Protein AF-E2ANT1-F1 (afdb_monomer)

Organism: Camponotus floridanus (NCBI:txid104421)

pLDDT: mean 95.02, std 5.05, range [65.44, 98.5]

Sequence (68 aa):
VAKLHELRYELLPHPPYSPDLAPCDFFLFPNMKKWLAGKKFSSNEEVIAETEAYFGEFDKSYFLEGLK

Foldseek 3Di:
DVVCVVVVHDDDDDDPPPLVPPLCNPPVVVVVCVQCPPDDDPDVVVVVVSVVVVVVVDDPVSSVVSVD

Solvent-accessible surface area (backbone atoms only — not comparable to full-atom values): 4350 Å² total; per-residue (Å²): 108,72,67,42,59,75,70,68,52,84,82,78,92,72,71,85,94,46,51,85,78,34,45,58,60,63,39,50,49,56,53,48,48,61,73,50,58,91,69,82,71,94,48,69,65,56,51,49,54,53,52,51,48,57,61,68,72,52,60,71,68,62,60,48,61,53,70,110

InterPro domains:
  IPR036397 Ribonuclease H superfamily [G3DSA:3.30.420.10] (1-68)
  IPR052709 Transposase-Methyltransferase Hybrid [PTHR46060] (2-67)

Mean predicted aligned error: 3.6 Å

Nearest PDB structures (foldseek):
  3k9j-assembly2_A  TM=9.643E-01  e=7.327E-04  Homo sapiens
  3k9j-assembly3_B  TM=9.681E-01  e=1.431E-03  Homo sapiens
  2kiw-assembly1_A  TM=3.795E-01  e=8.096E+00  Staphylococcus haemolyticus JCSC1435

Radius of gyration: 15.51 Å; Cα contacts (8 Å, |Δi|>4): 23; chains: 1; bounding box: 38×27×34 Å

Structure (mmCIF, N/CA/C/O backbone):
data_AF-E2ANT1-F1
#
_entry.id   AF-E2ANT1-F1
#
loop_
_atom_site.group_PDB
_atom_site.id
_atom_site.type_symbol
_atom_site.label_atom_id
_atom_site.label_alt_id
_atom_site.label_comp_id
_atom_site.label_asym_id
_atom_site.label_entity_id
_atom_site.label_seq_id
_atom_site.pdbx_PDB_ins_code
_atom_site.Cartn_x
_atom_site.Cartn_y
_atom_site.Cartn_z
_atom_site.occupancy
_atom_site.B_iso_or_equiv
_atom_site.auth_seq_id
_atom_site.auth_comp_id
_atom_site.auth_asym_id
_atom_site.auth_atom_id
_atom_site.pdbx_PDB_model_num
ATOM 1 N N . VAL A 1 1 ? 11.953 12.183 -13.140 1.00 65.44 1 VAL A N 1
ATOM 2 C CA . VAL A 1 1 ? 13.052 11.319 -13.647 1.00 65.44 1 VAL A CA 1
ATOM 3 C C . VAL A 1 1 ? 14.396 11.642 -13.003 1.00 65.44 1 VAL A C 1
ATOM 5 O O . VAL A 1 1 ? 15.036 10.710 -12.542 1.00 65.44 1 VAL A O 1
ATOM 8 N N . ALA A 1 2 ? 14.789 12.921 -12.881 1.00 82.44 2 ALA A N 1
ATOM 9 C CA . ALA A 1 2 ? 16.068 13.317 -12.267 1.00 82.44 2 ALA A CA 1
ATOM 10 C C . ALA A 1 2 ? 16.349 12.621 -10.920 1.00 82.44 2 ALA A C 1
ATOM 12 O O . ALA A 1 2 ? 17.397 12.004 -10.759 1.00 82.44 2 ALA A O 1
ATOM 13 N N . LYS A 1 3 ? 15.364 12.588 -10.008 1.00 93.25 3 LYS A N 1
ATOM 14 C CA . LYS A 1 3 ? 15.553 11.950 -8.698 1.00 93.25 3 LYS A CA 1
ATOM 15 C C . LYS A 1 3 ? 15.708 10.424 -8.743 1.00 93.25 3 LYS A C 1
ATOM 17 O O . LYS A 1 3 ? 16.479 9.876 -7.966 1.00 93.25 3 LYS A O 1
ATOM 22 N N . LEU A 1 4 ? 15.011 9.741 -9.656 1.00 94.06 4 LEU A N 1
ATOM 23 C CA . LEU A 1 4 ? 15.135 8.286 -9.835 1.00 94.06 4 LEU A CA 1
ATOM 24 C C . LEU A 1 4 ? 16.539 7.920 -10.325 1.00 94.06 4 LEU A C 1
ATOM 26 O O . LEU A 1 4 ? 17.147 6.986 -9.813 1.00 94.06 4 LEU A O 1
ATOM 30 N N . HIS A 1 5 ? 17.069 8.719 -11.254 1.00 90.62 5 HIS A N 1
ATOM 31 C CA . HIS A 1 5 ? 18.417 8.550 -11.781 1.00 90.62 5 HIS A CA 1
ATOM 32 C C . HIS A 1 5 ? 19.496 8.850 -10.726 1.00 90.62 5 HIS A C 1
ATOM 34 O O . HIS A 1 5 ? 20.441 8.081 -10.584 1.00 90.62 5 HIS A O 1
ATOM 40 N N . GLU A 1 6 ? 19.337 9.916 -9.930 1.00 95.81 6 GLU A N 1
ATOM 41 C CA . GLU A 1 6 ? 20.227 10.214 -8.792 1.00 95.81 6 GLU A CA 1
ATOM 42 C C . GLU A 1 6 ? 20.292 9.063 -7.780 1.00 95.81 6 GLU A C 1
ATOM 44 O O . GLU A 1 6 ? 21.364 8.735 -7.276 1.00 95.81 6 GLU A O 1
ATOM 49 N N . LEU A 1 7 ? 19.143 8.445 -7.497 1.00 96.31 7 LEU A N 1
ATOM 50 C CA . LEU A 1 7 ? 19.019 7.328 -6.561 1.00 96.31 7 LEU A CA 1
ATOM 51 C C . LEU A 1 7 ? 19.339 5.964 -7.195 1.00 96.31 7 LEU A C 1
ATOM 53 O O . LEU A 1 7 ? 19.297 4.956 -6.496 1.00 96.31 7 LEU A O 1
ATOM 57 N N . ARG A 1 8 ? 19.689 5.931 -8.490 1.00 95.44 8 ARG A N 1
ATOM 58 C CA . ARG A 1 8 ? 20.014 4.720 -9.2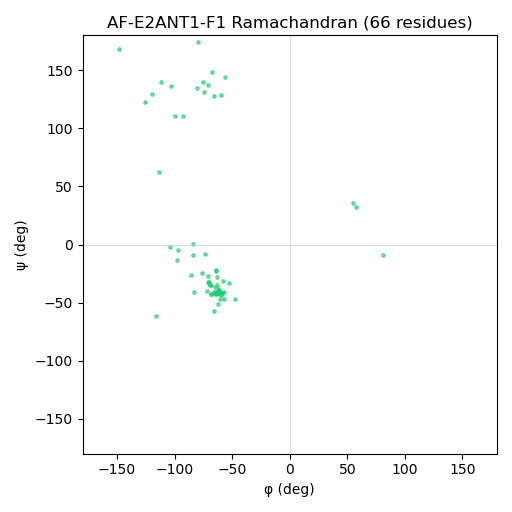65 1.00 95.44 8 ARG A CA 1
ATOM 59 C C . ARG A 1 8 ? 18.894 3.674 -9.295 1.00 95.44 8 ARG A C 1
ATOM 61 O O . ARG A 1 8 ? 19.172 2.480 -9.374 1.00 95.44 8 ARG A O 1
ATOM 68 N N . TYR A 1 9 ? 17.639 4.115 -9.254 1.00 95.81 9 TYR A N 1
ATOM 69 C CA . TYR A 1 9 ? 16.503 3.228 -9.483 1.00 95.81 9 TYR A CA 1
ATOM 70 C C . TYR A 1 9 ? 16.293 3.003 -10.977 1.00 95.81 9 TYR A C 1
ATOM 72 O O . TYR A 1 9 ? 16.279 3.951 -11.768 1.00 95.81 9 TYR A O 1
ATOM 80 N N . GLU A 1 10 ? 16.081 1.745 -11.347 1.00 94.69 10 GLU A N 1
ATOM 81 C CA . GLU A 1 10 ? 15.606 1.379 -12.673 1.00 94.69 10 GLU A CA 1
ATOM 82 C C . GLU A 1 10 ? 14.113 1.702 -12.796 1.00 94.69 10 GLU A C 1
ATOM 84 O O . GLU A 1 10 ? 13.314 1.370 -11.918 1.00 94.69 10 GLU A O 1
ATOM 89 N N . LEU A 1 11 ? 13.734 2.372 -13.886 1.00 92.94 11 LEU A N 1
ATOM 90 C CA . LEU A 1 11 ? 12.336 2.626 -14.208 1.00 92.94 11 LEU A CA 1
ATOM 91 C C . LEU A 1 11 ? 11.827 1.509 -15.118 1.00 92.94 11 LEU A C 1
ATOM 93 O O . LEU A 1 11 ? 12.214 1.441 -16.284 1.00 92.94 11 LEU A O 1
ATOM 97 N N . LEU A 1 12 ? 10.935 0.669 -14.596 1.00 92.75 12 LEU A N 1
ATOM 98 C CA . LEU A 1 12 ? 10.282 -0.361 -15.398 1.00 92.75 12 LEU A CA 1
ATOM 99 C C . LEU A 1 12 ? 9.276 0.274 -16.376 1.00 92.75 12 LEU A C 1
ATOM 101 O O . LEU A 1 12 ? 8.534 1.182 -15.983 1.00 92.75 12 LEU A O 1
ATOM 105 N N . PRO A 1 13 ? 9.225 -0.179 -17.642 1.00 94.25 13 PRO A N 1
ATOM 106 C CA . PRO A 1 13 ? 8.233 0.300 -18.594 1.00 94.25 13 PRO A CA 1
ATOM 107 C C . PRO A 1 13 ? 6.831 -0.122 -18.141 1.00 94.25 13 PRO A C 1
ATOM 109 O O . PRO A 1 13 ? 6.581 -1.299 -17.891 1.00 94.25 13 PRO A O 1
ATOM 112 N N . HIS A 1 14 ? 5.906 0.836 -18.066 1.00 93.75 14 HIS A N 1
ATOM 113 C CA . HIS A 1 14 ? 4.502 0.580 -17.756 1.00 93.75 14 HIS A CA 1
ATOM 114 C C . HIS A 1 14 ? 3.616 1.186 -18.854 1.00 93.75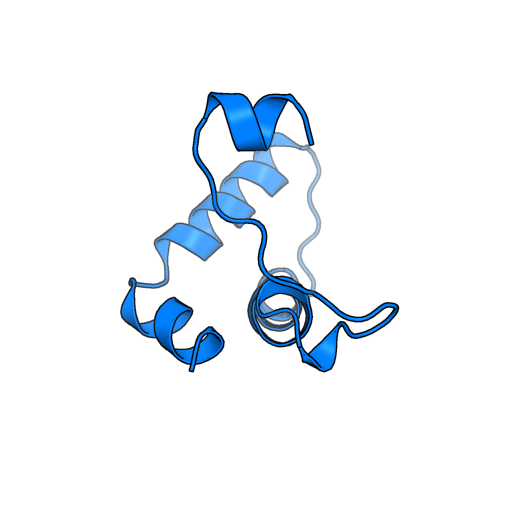 14 HIS A C 1
ATOM 116 O O . HIS A 1 14 ? 3.735 2.386 -19.131 1.00 93.75 14 HIS A O 1
ATOM 122 N N . PRO A 1 15 ? 2.767 0.388 -19.522 1.00 96.00 15 PRO A N 1
ATOM 123 C CA . PRO A 1 15 ? 1.886 0.901 -20.561 1.00 96.00 15 PRO A CA 1
ATOM 124 C C . PRO A 1 15 ? 0.813 1.841 -19.978 1.00 96.00 15 PRO A C 1
ATOM 126 O O . PRO A 1 15 ? 0.375 1.664 -18.840 1.00 96.00 15 PRO A O 1
ATOM 129 N N . PRO A 1 16 ? 0.362 2.854 -20.741 1.00 96.81 16 PRO A N 1
ATOM 130 C CA . PRO A 1 16 ? -0.733 3.719 -20.312 1.00 96.81 16 PRO A CA 1
ATOM 131 C C . PRO A 1 16 ? -2.006 2.926 -19.981 1.00 96.81 16 PRO A C 1
ATOM 133 O O . PRO A 1 16 ? -2.329 1.953 -20.659 1.00 96.81 16 PRO A O 1
ATOM 136 N N . TYR A 1 17 ? -2.752 3.383 -18.970 1.00 94.31 17 TYR A N 1
ATOM 137 C CA . TYR A 1 17 ? -4.073 2.853 -18.594 1.00 94.31 17 TYR A CA 1
ATOM 138 C C . TYR A 1 17 ? -4.119 1.342 -18.323 1.00 94.31 17 TYR A C 1
ATOM 140 O O . TYR A 1 17 ? -5.124 0.706 -18.630 1.00 94.31 17 TYR A O 1
ATOM 148 N N . SER A 1 18 ? -3.058 0.773 -17.745 1.00 95.69 18 SER A N 1
ATOM 149 C CA . SER A 1 18 ? -2.959 -0.671 -17.480 1.00 95.69 18 SER A CA 1
ATOM 150 C C . SER A 1 18 ? -2.956 -1.002 -15.977 1.00 95.69 18 SER A C 1
ATOM 152 O O . SER A 1 18 ? -1.967 -1.525 -15.460 1.00 95.69 18 SER A O 1
ATOM 154 N N . PRO A 1 19 ? -4.039 -0.684 -15.237 1.00 94.62 19 PRO A N 1
ATOM 155 C CA . PRO A 1 19 ? -4.133 -0.990 -13.806 1.00 94.62 19 PRO A CA 1
ATOM 156 C C . PRO A 1 19 ? -4.119 -2.502 -13.529 1.00 94.62 19 PRO A C 1
ATOM 158 O O . PRO A 1 19 ? -3.732 -2.934 -12.450 1.00 94.62 19 PRO A O 1
ATOM 161 N N . ASP A 1 20 ? -4.497 -3.320 -14.511 1.00 94.44 20 ASP A N 1
ATOM 162 C CA . ASP A 1 20 ? -4.390 -4.780 -14.484 1.00 94.44 20 ASP A CA 1
ATOM 163 C C . ASP A 1 20 ? -2.940 -5.278 -14.416 1.00 94.44 20 ASP A C 1
ATOM 165 O O . ASP A 1 20 ? -2.699 -6.383 -13.942 1.00 94.44 20 ASP A O 1
ATOM 169 N N . LEU A 1 21 ? -1.972 -4.455 -14.828 1.00 93.75 21 LEU A N 1
ATOM 170 C CA . LEU A 1 21 ? -0.542 -4.762 -14.744 1.00 93.75 21 LEU A CA 1
ATOM 171 C C . LEU A 1 21 ? 0.133 -4.160 -13.508 1.00 93.75 21 LEU A C 1
ATOM 173 O O . LEU A 1 21 ? 1.323 -4.385 -13.296 1.00 93.75 21 LEU A O 1
ATOM 177 N N . ALA A 1 22 ? -0.583 -3.364 -12.714 1.00 95.31 22 ALA A N 1
ATOM 178 C CA . ALA A 1 22 ? -0.044 -2.715 -11.528 1.00 95.31 22 ALA A CA 1
ATOM 179 C C . ALA A 1 22 ? -0.451 -3.498 -10.264 1.00 95.31 22 ALA A C 1
ATOM 181 O O . ALA A 1 22 ? -1.618 -3.442 -9.872 1.00 95.31 22 ALA A O 1
ATOM 182 N N . PRO A 1 23 ? 0.485 -4.171 -9.562 1.00 95.44 23 PRO A N 1
ATOM 183 C CA . PRO A 1 23 ? 0.187 -4.952 -8.352 1.00 95.44 23 PRO A CA 1
ATOM 184 C C . PRO A 1 23 ? -0.573 -4.180 -7.274 1.00 95.44 23 PRO A C 1
ATOM 186 O O . PRO A 1 23 ? -1.420 -4.727 -6.564 1.00 95.44 23 PRO A O 1
ATOM 189 N N . CYS A 1 24 ? -0.313 -2.876 -7.165 1.00 95.69 24 CYS A N 1
ATOM 190 C CA . CYS A 1 24 ? -1.052 -2.020 -6.249 1.00 95.69 24 CYS A CA 1
ATOM 191 C C . CYS A 1 24 ? -2.546 -1.947 -6.604 1.00 95.69 24 CYS A C 1
ATOM 193 O O . CYS A 1 24 ? -3.390 -2.028 -5.712 1.00 95.69 24 CYS A O 1
ATO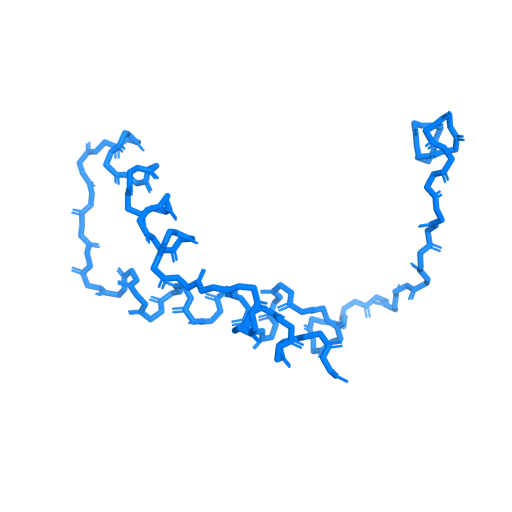M 195 N N . ASP A 1 25 ? -2.874 -1.835 -7.891 1.00 96.56 25 ASP A N 1
ATOM 196 C CA . ASP A 1 25 ? -4.236 -1.614 -8.371 1.00 96.56 25 ASP A CA 1
ATOM 197 C C . ASP A 1 25 ? -5.047 -2.908 -8.481 1.00 96.56 25 ASP A C 1
ATOM 199 O O . ASP A 1 25 ? -6.215 -2.913 -8.085 1.00 96.56 25 ASP A O 1
ATOM 203 N N . PHE A 1 26 ? -4.458 -4.011 -8.961 1.00 94.50 26 PHE A N 1
ATOM 204 C CA . PHE A 1 26 ? -5.193 -5.275 -9.105 1.00 94.50 26 PHE A CA 1
ATOM 205 C C . PHE A 1 26 ? -5.217 -6.133 -7.829 1.00 94.50 26 PHE A C 1
ATOM 207 O O . PHE A 1 26 ? -6.155 -6.911 -7.647 1.00 94.50 26 PHE A O 1
ATOM 214 N N . PHE A 1 27 ? -4.228 -6.000 -6.934 1.00 96.12 27 PHE A N 1
ATOM 215 C CA . PHE A 1 27 ? -4.107 -6.842 -5.735 1.00 96.12 27 PHE A CA 1
ATOM 216 C C . PHE A 1 27 ? -4.236 -6.050 -4.428 1.00 96.12 27 PHE A C 1
ATOM 218 O O . PHE A 1 27 ? -5.162 -6.292 -3.648 1.00 96.12 27 PHE A O 1
ATOM 225 N N . LEU A 1 28 ? -3.343 -5.086 -4.174 1.00 96.94 28 LEU A N 1
ATOM 226 C CA . LEU A 1 28 ? -3.243 -4.437 -2.859 1.00 96.94 28 LEU A CA 1
ATOM 227 C C . LEU A 1 28 ? -4.496 -3.626 -2.506 1.00 96.94 28 LEU A C 1
ATOM 229 O O . LEU A 1 28 ? -5.122 -3.863 -1.470 1.00 96.94 28 LEU A O 1
ATOM 233 N N . PHE A 1 29 ? -4.874 -2.664 -3.353 1.00 96.44 29 PHE A N 1
ATOM 234 C CA . PHE A 1 29 ? -5.988 -1.763 -3.072 1.00 96.44 29 PHE A CA 1
ATOM 235 C C . PHE A 1 29 ? -7.341 -2.477 -3.013 1.00 96.44 29 PHE A C 1
ATOM 237 O O . PHE A 1 29 ? -8.117 -2.152 -2.113 1.00 96.44 29 PHE A O 1
ATOM 244 N N . PRO A 1 30 ? -7.671 -3.449 -3.884 1.00 96.94 30 PRO A N 1
ATOM 245 C CA . PRO A 1 30 ? -8.910 -4.208 -3.753 1.00 96.94 30 PRO A CA 1
ATOM 246 C C . PRO A 1 30 ? -9.020 -4.954 -2.420 1.00 96.94 30 PRO A C 1
ATOM 248 O O . PRO A 1 30 ? -10.079 -4.919 -1.793 1.00 96.94 30 PRO A O 1
ATOM 251 N N . ASN A 1 31 ? -7.942 -5.589 -1.953 1.00 97.12 31 ASN A N 1
ATOM 252 C CA . ASN A 1 31 ? -7.958 -6.320 -0.685 1.00 97.12 31 ASN A CA 1
ATOM 253 C C . ASN A 1 31 ? -8.007 -5.380 0.527 1.00 97.12 31 ASN A C 1
ATOM 255 O O . ASN A 1 31 ? -8.806 -5.598 1.438 1.00 97.12 31 ASN A O 1
ATOM 259 N N . MET A 1 32 ? -7.278 -4.264 0.489 1.00 97.50 32 MET A N 1
ATOM 260 C CA . MET A 1 32 ? -7.371 -3.233 1.525 1.00 97.50 32 MET A CA 1
ATOM 261 C C . MET A 1 32 ? -8.754 -2.566 1.559 1.00 97.50 32 MET A C 1
ATOM 263 O O . MET A 1 32 ? -9.295 -2.311 2.630 1.00 97.50 32 MET A O 1
ATOM 267 N N . LYS A 1 33 ? -9.404 -2.345 0.409 1.00 97.19 33 LYS A N 1
ATOM 268 C CA . LYS A 1 33 ? -10.789 -1.843 0.370 1.00 97.19 33 LYS A CA 1
ATOM 269 C C . LYS A 1 33 ? -11.766 -2.803 1.042 1.00 97.19 33 LYS A C 1
ATOM 271 O O . LYS A 1 33 ? -12.668 -2.334 1.726 1.00 97.19 33 LYS A O 1
ATOM 276 N N . LYS A 1 34 ? -11.594 -4.121 0.878 1.00 97.62 34 LYS A N 1
ATOM 277 C CA . LYS A 1 34 ? -12.406 -5.123 1.593 1.00 97.62 34 LYS A CA 1
ATOM 278 C C . LYS A 1 34 ? -12.182 -5.037 3.103 1.00 97.62 34 LYS A C 1
ATOM 280 O O . LYS A 1 34 ? -13.151 -5.061 3.849 1.00 97.62 34 LYS A O 1
ATOM 285 N N . TRP A 1 35 ? -10.933 -4.8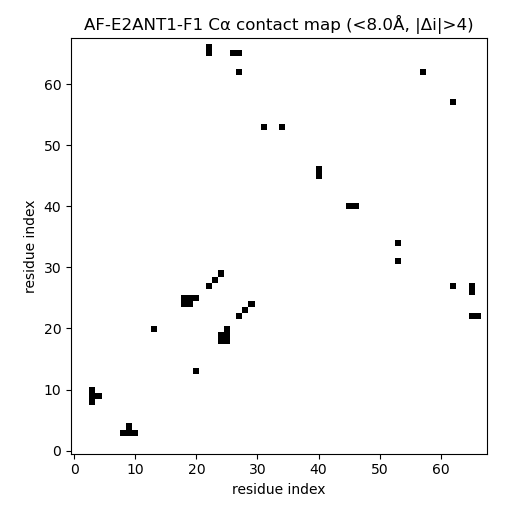79 3.539 1.00 97.44 35 TRP A N 1
ATOM 286 C CA . TRP A 1 35 ? -10.585 -4.695 4.952 1.00 97.44 35 TRP A CA 1
ATOM 287 C C . TRP A 1 35 ? -11.213 -3.436 5.568 1.00 97.44 35 TRP A C 1
ATOM 289 O O . TRP A 1 35 ? -11.674 -3.447 6.710 1.00 97.44 35 TRP A O 1
ATOM 299 N N . LEU A 1 36 ? -11.234 -2.343 4.807 1.00 97.38 36 LEU A N 1
ATOM 300 C CA . LEU A 1 36 ? -11.782 -1.055 5.235 1.00 97.38 36 LEU A CA 1
ATOM 301 C C . LEU A 1 36 ? -13.303 -0.949 5.043 1.00 97.38 36 LEU A C 1
ATOM 303 O O . LEU A 1 36 ? -13.917 0.014 5.505 1.00 97.38 36 LEU A O 1
ATOM 307 N N . ALA A 1 37 ? -13.929 -1.908 4.358 1.00 97.75 37 ALA A N 1
ATOM 308 C CA . ALA A 1 37 ? -15.340 -1.841 4.010 1.00 97.75 37 ALA A CA 1
ATOM 309 C C . ALA A 1 37 ? -16.220 -1.749 5.266 1.00 97.75 37 ALA A C 1
ATOM 311 O O . ALA A 1 37 ? -16.113 -2.548 6.192 1.00 97.75 37 ALA A O 1
ATOM 312 N N . GLY A 1 38 ? -17.115 -0.758 5.289 1.00 97.00 38 GLY A N 1
ATOM 313 C CA . GLY A 1 38 ? -18.048 -0.536 6.396 1.00 97.00 38 GLY A CA 1
ATOM 314 C C . GLY A 1 38 ? -17.463 0.208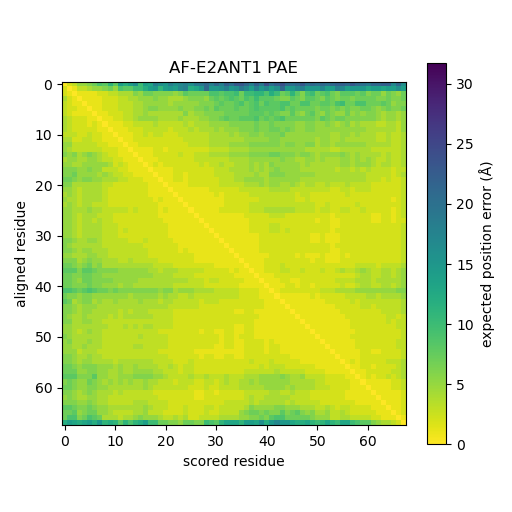 7.601 1.00 97.00 38 GLY A C 1
ATOM 315 O O . GLY A 1 38 ? -18.234 0.632 8.462 1.00 97.00 38 GLY A O 1
ATOM 316 N N . LYS A 1 39 ? -16.144 0.435 7.652 1.00 97.06 39 LYS A N 1
ATOM 317 C CA . LYS A 1 39 ? -15.516 1.256 8.694 1.00 97.06 39 LYS A CA 1
ATOM 318 C C . LYS A 1 39 ? -15.789 2.739 8.425 1.00 97.06 39 LYS A C 1
ATOM 320 O O . LYS A 1 39 ? -15.769 3.195 7.281 1.00 97.06 39 LYS A O 1
ATOM 325 N N . LYS A 1 40 ? -16.072 3.492 9.488 1.00 97.81 40 LYS A N 1
ATOM 326 C CA . LYS A 1 40 ? -16.182 4.955 9.467 1.00 97.81 40 LYS A CA 1
ATOM 327 C C . LYS A 1 40 ? -15.135 5.504 10.415 1.00 97.81 40 LYS A C 1
ATOM 329 O O . LYS A 1 40 ? -15.080 5.063 11.557 1.00 97.81 40 LYS A O 1
ATOM 334 N N . PHE A 1 41 ? -14.359 6.459 9.932 1.00 97.50 41 PHE A N 1
ATOM 335 C CA . PHE A 1 41 ? -13.296 7.092 10.698 1.00 97.50 41 PHE A CA 1
ATOM 336 C C . PHE A 1 41 ? -13.678 8.538 10.983 1.00 97.50 41 PHE A C 1
ATOM 338 O O . PHE A 1 41 ? -14.247 9.216 10.123 1.00 97.50 41 PHE A O 1
ATOM 345 N N . SER A 1 42 ? -13.383 8.992 12.193 1.00 98.12 42 SER A N 1
ATOM 346 C CA . SER A 1 42 ? -13.670 10.350 12.659 1.00 98.12 42 SER A CA 1
ATOM 347 C C . SER A 1 42 ? -12.450 11.264 12.551 1.00 98.12 42 SER A C 1
ATOM 349 O O . SER A 1 42 ? -12.590 12.483 12.649 1.00 98.12 42 SER A O 1
ATOM 351 N N . SER A 1 43 ? -11.262 10.693 12.332 1.00 98.50 43 SER A N 1
ATOM 352 C CA . SER A 1 43 ? -10.016 11.435 12.170 1.00 98.50 43 SER A CA 1
ATOM 353 C C . SER A 1 43 ? -9.038 10.741 11.219 1.00 98.50 43 SER A C 1
ATOM 355 O O . SER A 1 43 ? -9.208 9.578 10.846 1.00 98.50 43 SER A O 1
ATOM 357 N N . ASN A 1 44 ? -7.992 11.469 10.827 1.00 98.25 44 ASN A N 1
ATOM 358 C CA . ASN A 1 44 ? -6.924 10.917 9.998 1.00 98.25 44 ASN A CA 1
ATOM 359 C C . ASN A 1 44 ? -6.073 9.907 10.776 1.00 98.25 44 ASN A C 1
ATOM 361 O O . ASN A 1 44 ? -5.593 8.943 10.190 1.00 98.25 44 ASN A O 1
ATOM 365 N N . GLU A 1 45 ? -5.905 10.100 12.085 1.00 98.44 45 GLU A N 1
ATOM 366 C CA . GLU A 1 45 ? -5.142 9.201 12.955 1.00 98.44 45 GLU A CA 1
ATOM 367 C C . GLU A 1 45 ? -5.771 7.807 12.992 1.00 98.44 45 GLU A C 1
ATOM 369 O O . GLU A 1 45 ? -5.052 6.815 12.920 1.00 98.44 45 GLU A O 1
ATOM 374 N N . GLU A 1 46 ? -7.105 7.720 13.021 1.00 98.44 46 GLU A N 1
ATOM 375 C CA . GLU A 1 46 ? -7.811 6.438 12.944 1.00 98.44 46 GLU A CA 1
ATOM 376 C C . GLU A 1 46 ? -7.580 5.738 11.594 1.00 98.44 46 GLU A C 1
ATOM 378 O O . GLU A 1 46 ? -7.345 4.532 11.557 1.00 98.44 46 GLU A O 1
ATOM 383 N N . VAL A 1 47 ? -7.583 6.485 10.482 1.00 97.94 47 VAL A N 1
ATOM 384 C CA . VAL A 1 47 ? -7.293 5.931 9.145 1.00 97.94 47 VAL A CA 1
ATOM 385 C C . VAL A 1 47 ? -5.851 5.431 9.059 1.00 97.94 47 VAL A C 1
ATOM 387 O O . VAL A 1 47 ? -5.605 4.360 8.501 1.00 97.94 47 VAL A O 1
ATOM 390 N N . ILE A 1 48 ? -4.896 6.192 9.602 1.00 98.38 48 ILE A N 1
ATOM 391 C CA . ILE A 1 48 ? -3.479 5.816 9.632 1.00 98.38 48 ILE A CA 1
ATOM 392 C C . ILE A 1 48 ? -3.307 4.533 10.443 1.00 98.38 48 ILE A C 1
ATOM 394 O O . ILE A 1 48 ? -2.760 3.569 9.915 1.00 98.38 48 ILE A O 1
ATOM 398 N N . ALA A 1 49 ? -3.845 4.485 11.664 1.00 98.38 49 ALA A N 1
ATOM 399 C CA . ALA A 1 49 ? -3.748 3.315 12.533 1.00 98.38 49 ALA A CA 1
ATOM 400 C C . ALA A 1 49 ? -4.364 2.062 11.889 1.00 98.38 49 ALA A C 1
ATOM 402 O O . ALA A 1 49 ? -3.778 0.983 11.937 1.00 98.38 49 ALA A O 1
ATOM 403 N N . GLU A 1 50 ? -5.518 2.196 11.231 1.00 98.25 50 GLU A N 1
ATOM 404 C CA . GLU A 1 50 ? -6.161 1.076 10.542 1.00 98.25 50 GLU A CA 1
ATOM 405 C C . GLU A 1 50 ? -5.373 0.614 9.303 1.00 98.25 50 GLU A C 1
ATOM 407 O O . GLU A 1 50 ? -5.319 -0.578 8.996 1.00 98.25 50 GLU A O 1
ATOM 412 N N . THR A 1 51 ? -4.738 1.548 8.593 1.00 97.69 51 THR A N 1
ATOM 413 C CA . THR A 1 51 ? -3.869 1.236 7.451 1.00 97.69 51 THR A CA 1
ATOM 414 C C . THR A 1 51 ? -2.601 0.519 7.913 1.00 97.69 51 THR A C 1
ATOM 416 O O . THR A 1 51 ? -2.197 -0.472 7.307 1.00 97.69 51 THR A O 1
ATOM 419 N N . GLU A 1 52 ? -1.988 0.972 9.008 1.00 98.25 52 GLU A N 1
ATOM 420 C CA . GLU A 1 52 ? -0.843 0.303 9.632 1.00 98.25 52 GLU A CA 1
ATOM 421 C C . GLU A 1 52 ? -1.214 -1.101 10.118 1.00 98.25 52 GLU A C 1
ATOM 423 O O . GLU A 1 52 ? -0.461 -2.043 9.875 1.00 98.25 52 GLU A O 1
ATOM 428 N N . ALA A 1 53 ? -2.397 -1.266 10.721 1.00 98.12 53 ALA A N 1
ATOM 429 C CA . ALA A 1 53 ? -2.912 -2.572 11.120 1.00 98.12 53 ALA A CA 1
ATOM 430 C C . ALA A 1 53 ? -3.062 -3.519 9.919 1.00 98.12 53 ALA A C 1
ATOM 432 O O . ALA A 1 53 ? -2.620 -4.663 9.993 1.00 98.12 53 ALA A O 1
ATOM 433 N N . TYR A 1 54 ? -3.597 -3.038 8.788 1.00 97.81 54 TYR A N 1
ATOM 434 C CA . TYR A 1 54 ? -3.680 -3.831 7.558 1.00 97.81 54 TYR A CA 1
ATOM 435 C C . TYR A 1 54 ? -2.300 -4.323 7.101 1.00 97.81 54 TYR A C 1
ATOM 437 O O . TYR A 1 54 ? -2.142 -5.500 6.800 1.00 97.81 54 TYR A O 1
ATOM 445 N N . PHE A 1 55 ? -1.281 -3.458 7.067 1.00 97.12 55 PHE A N 1
ATOM 446 C CA . PHE A 1 55 ? 0.068 -3.881 6.670 1.00 97.12 55 PHE A CA 1
ATOM 447 C C . PHE A 1 55 ? 0.765 -4.763 7.713 1.00 97.12 55 PHE A C 1
ATOM 449 O O . PHE A 1 55 ? 1.618 -5.564 7.339 1.00 97.12 55 PHE A O 1
ATOM 456 N 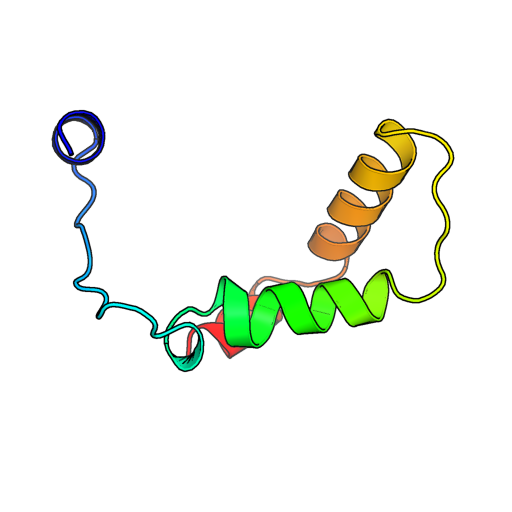N . GLY A 1 56 ? 0.418 -4.621 8.994 1.00 97.50 56 GLY A N 1
ATOM 457 C CA . GLY A 1 56 ? 0.953 -5.436 10.085 1.00 97.50 56 GLY A CA 1
ATOM 458 C C . GLY A 1 56 ? 0.360 -6.845 10.170 1.00 97.50 56 GLY A C 1
ATOM 459 O O . GLY A 1 56 ? 1.021 -7.737 10.696 1.00 97.50 56 GLY A O 1
ATOM 460 N N . GLU A 1 57 ? -0.849 -7.054 9.644 1.00 97.75 57 GLU A N 1
ATOM 461 C CA . GLU A 1 57 ? -1.546 -8.349 9.660 1.00 97.75 57 GLU A CA 1
ATOM 462 C C . GLU A 1 57 ? -0.895 -9.383 8.729 1.00 97.75 57 GLU A C 1
ATOM 464 O O . GLU A 1 57 ? -0.886 -10.579 9.021 1.00 97.75 57 GLU A O 1
ATOM 469 N N . PHE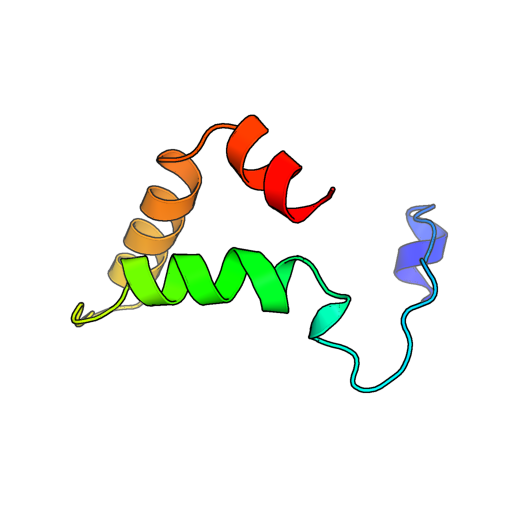 A 1 58 ? -0.336 -8.938 7.601 1.00 96.00 58 PHE A N 1
ATOM 470 C CA . PHE A 1 58 ? 0.185 -9.832 6.570 1.00 96.00 58 PHE A CA 1
ATOM 471 C C . PHE A 1 58 ? 1.708 -9.920 6.594 1.00 96.00 58 PHE A C 1
ATOM 473 O O . PHE A 1 58 ? 2.420 -8.916 6.649 1.00 96.00 58 PHE A O 1
ATOM 480 N N . ASP A 1 59 ? 2.235 -11.136 6.464 1.00 95.50 59 ASP A N 1
ATOM 481 C CA . ASP A 1 59 ? 3.662 -11.333 6.253 1.00 95.50 59 ASP A CA 1
ATOM 482 C C . ASP A 1 59 ? 4.062 -11.088 4.784 1.00 95.50 59 ASP A C 1
ATOM 484 O O . ASP A 1 59 ? 3.241 -10.888 3.886 1.00 95.50 59 ASP A O 1
ATOM 488 N N . LYS A 1 60 ? 5.370 -11.123 4.511 1.00 94.38 60 LYS A N 1
ATOM 489 C CA . LYS A 1 60 ? 5.915 -10.847 3.172 1.00 94.38 60 LYS A CA 1
ATOM 490 C C . LYS A 1 60 ? 5.362 -11.783 2.093 1.00 94.38 60 LYS A C 1
ATOM 492 O O . LYS A 1 60 ? 5.256 -11.361 0.945 1.00 94.38 60 LYS A O 1
ATOM 497 N N . SER A 1 61 ? 5.034 -13.031 2.431 1.00 95.31 61 SER A N 1
ATOM 498 C CA . SER A 1 61 ? 4.549 -14.027 1.471 1.00 95.31 61 SER A CA 1
ATOM 499 C C . SER A 1 61 ? 3.218 -13.631 0.832 1.00 95.31 61 SER A C 1
ATOM 501 O O . SER A 1 61 ? 3.047 -13.839 -0.368 1.00 95.31 61 SER A O 1
ATOM 503 N N . TYR A 1 62 ? 2.335 -12.972 1.586 1.00 95.00 62 TYR A N 1
ATOM 504 C CA . TYR A 1 62 ? 1.076 -12.437 1.077 1.00 95.00 62 TYR A CA 1
ATOM 505 C C . TYR A 1 62 ? 1.306 -11.396 -0.023 1.00 95.00 62 TYR A C 1
ATOM 507 O O . TYR A 1 62 ? 0.721 -11.469 -1.099 1.00 95.00 62 TYR A O 1
ATOM 515 N N . PHE A 1 63 ? 2.221 -10.449 0.199 1.00 94.00 63 PHE A N 1
ATOM 516 C CA . PHE A 1 63 ? 2.526 -9.423 -0.802 1.00 94.00 63 PHE A CA 1
ATOM 517 C C . PHE A 1 63 ? 3.274 -9.988 -2.011 1.00 94.00 63 PHE A C 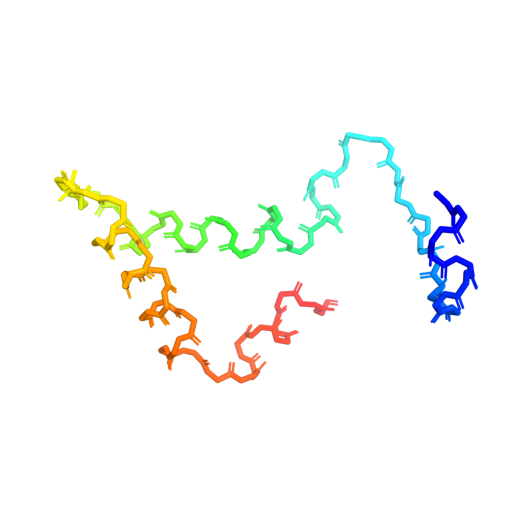1
ATOM 519 O O . PHE A 1 63 ? 3.073 -9.514 -3.126 1.00 94.00 63 PHE A O 1
ATOM 526 N N . LEU A 1 64 ? 4.104 -11.017 -1.809 1.00 95.19 64 LEU A N 1
ATOM 527 C CA . LEU A 1 64 ? 4.765 -11.719 -2.909 1.00 95.19 64 LEU A CA 1
ATOM 528 C C . LEU A 1 64 ? 3.764 -12.411 -3.834 1.00 95.19 64 LEU A C 1
ATOM 530 O O . LEU A 1 64 ? 4.062 -12.552 -5.011 1.00 95.19 64 LEU A O 1
ATOM 534 N N . GLU A 1 65 ? 2.590 -12.819 -3.347 1.00 93.31 65 GLU A N 1
ATOM 535 C CA . GLU A 1 65 ? 1.540 -13.388 -4.196 1.00 93.31 65 GLU A CA 1
ATOM 536 C C . GLU A 1 65 ? 1.041 -12.396 -5.249 1.00 93.31 65 GLU A C 1
ATOM 538 O O . GLU A 1 65 ? 0.884 -12.779 -6.403 1.00 93.31 65 GLU A O 1
ATOM 543 N N . GLY A 1 66 ? 0.878 -11.122 -4.883 1.00 89.94 66 GLY A N 1
ATOM 544 C CA . GLY A 1 66 ? 0.483 -10.062 -5.814 1.00 89.94 66 GLY A CA 1
ATOM 545 C C . GLY A 1 66 ? 1.582 -9.621 -6.786 1.00 89.94 66 GLY A C 1
ATOM 546 O O . GLY A 1 66 ? 1.306 -8.833 -7.684 1.00 89.94 66 GLY A O 1
ATOM 547 N N . LEU A 1 67 ? 2.820 -10.091 -6.600 1.00 89.44 67 LEU A N 1
ATOM 548 C CA . LEU A 1 67 ? 3.968 -9.795 -7.468 1.00 89.44 67 LEU A CA 1
ATOM 549 C C . LEU A 1 67 ? 4.339 -10.957 -8.403 1.00 89.44 67 LEU A C 1
ATOM 551 O O . LEU A 1 67 ? 5.298 -10.821 -9.164 1.00 89.44 67 LEU A O 1
ATOM 555 N N . LYS A 1 68 ? 3.641 -12.095 -8.302 1.00 75.94 68 LYS A N 1
ATOM 556 C CA . LYS A 1 68 ? 3.803 -13.240 -9.211 1.00 75.94 68 LYS A CA 1
ATOM 557 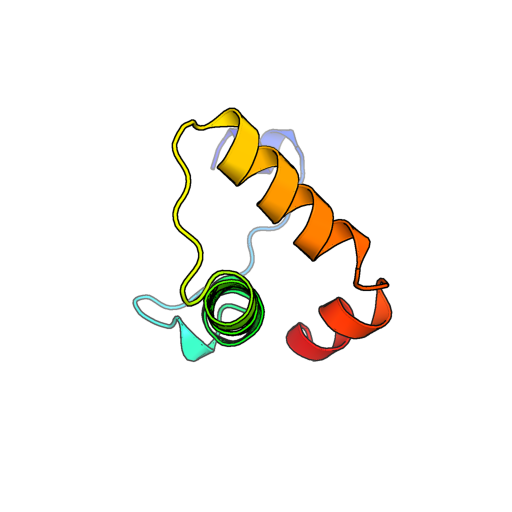C C . LYS A 1 68 ? 3.205 -12.933 -10.576 1.00 75.94 68 LYS A C 1
ATOM 559 O O . LYS A 1 68 ? 3.814 -13.401 -11.562 1.00 75.94 68 LYS A O 1
#

Secondary structure (DSSP, 8-state):
-HHHHHTT-------TT-GGG-HIIIIIHHHHHHHHTT---SSHHHHHHHHHHHHHHS-HHHHHHTT-